Protein AF-A0A0J8FTY0-F1 (afdb_monomer_lite)

Sequence (85 aa):
MSQSILEQLLEAIDTETGKNLLRDLKNPELRTPQLYNAIGKYLDRHKFTIAKLQPDASLLGDLAAALNEVPELTDEELYGPATQH

Secondary structure (DSSP, 8-state):
--HHHHHHHHHHH--HHHHHHHHHHHSGGG--HHHHHHHHHHHHHTHHHHHHTTTSTTSSHHHHHHHHTS----HHHHH------

InterPro domains:
  IPR024345 DNA maturase, bacteriophage T7-like [PF11123] (6-73)

Radius of gyration: 14.58 Å; chains: 1; bounding box: 30×35×36 Å

Structure (mmCIF, N/CA/C/O backbone):
data_AF-A0A0J8FTY0-F1
#
_entry.id   AF-A0A0J8FTY0-F1
#
loop_
_atom_site.group_PDB
_atom_site.id
_atom_site.type_symbol
_atom_site.label_atom_id
_atom_site.label_alt_id
_atom_site.label_comp_id
_atom_site.label_asym_id
_atom_site.label_entity_id
_atom_site.label_seq_id
_atom_site.pdbx_PDB_ins_code
_atom_site.Cartn_x
_atom_site.Cartn_y
_atom_site.Cartn_z
_atom_site.occupancy
_atom_site.B_iso_or_equiv
_atom_site.auth_seq_id
_atom_site.auth_comp_id
_atom_site.auth_asym_id
_atom_site.auth_atom_id
_atom_site.pdbx_PDB_model_num
ATOM 1 N N . MET A 1 1 ? -6.453 7.017 -4.590 1.00 57.00 1 MET A N 1
ATOM 2 C CA . MET A 1 1 ? -6.167 5.630 -5.026 1.00 57.00 1 MET A CA 1
ATOM 3 C C . MET A 1 1 ? -7.250 4.705 -4.499 1.00 57.00 1 MET A C 1
ATOM 5 O O . MET A 1 1 ? -7.659 4.883 -3.358 1.00 57.00 1 MET A O 1
ATOM 9 N N . SER A 1 2 ? -7.743 3.761 -5.302 1.00 70.62 2 SER A N 1
ATOM 10 C CA . SER A 1 2 ? -8.690 2.753 -4.810 1.00 70.62 2 SER A CA 1
ATOM 11 C C . SER A 1 2 ? -7.949 1.695 -3.982 1.00 70.62 2 SER A C 1
ATOM 13 O O . SER A 1 2 ? -6.795 1.378 -4.260 1.00 70.62 2 SER A O 1
ATOM 15 N N . GLN A 1 3 ? -8.598 1.139 -2.957 1.00 73.56 3 GLN A N 1
ATOM 16 C CA . GLN A 1 3 ? -8.021 0.077 -2.118 1.00 73.56 3 GLN A CA 1
ATOM 17 C C . GLN A 1 3 ? -7.514 -1.113 -2.949 1.00 73.56 3 GLN A C 1
ATOM 19 O O . GLN A 1 3 ? -6.433 -1.627 -2.684 1.00 73.56 3 GLN A O 1
ATOM 24 N N . SER A 1 4 ? -8.250 -1.478 -4.003 1.00 81.62 4 SER A N 1
ATOM 25 C CA . SER A 1 4 ? -7.873 -2.550 -4.929 1.00 81.62 4 SER A CA 1
ATOM 26 C C . SER A 1 4 ? -6.496 -2.334 -5.569 1.00 81.62 4 SER A C 1
ATOM 28 O O . SER A 1 4 ? -5.751 -3.292 -5.742 1.00 81.62 4 SER A O 1
ATOM 30 N N . ILE A 1 5 ? -6.120 -1.085 -5.859 1.00 84.00 5 ILE A N 1
ATOM 31 C CA . ILE A 1 5 ? -4.807 -0.759 -6.429 1.00 84.00 5 ILE A CA 1
ATOM 32 C C . ILE A 1 5 ? -3.690 -0.989 -5.406 1.00 84.00 5 ILE A C 1
ATOM 34 O O . ILE A 1 5 ? -2.670 -1.588 -5.733 1.00 84.00 5 ILE A O 1
ATOM 38 N N . LEU A 1 6 ? -3.875 -0.542 -4.159 1.00 87.50 6 LEU A N 1
ATOM 39 C CA . LEU A 1 6 ? -2.872 -0.733 -3.106 1.00 87.50 6 LEU A CA 1
ATOM 40 C C . LEU A 1 6 ? -2.648 -2.218 -2.809 1.00 87.50 6 LEU A C 1
ATOM 42 O O . LEU A 1 6 ? -1.513 -2.636 -2.603 1.00 87.50 6 LEU A O 1
ATOM 46 N N . GLU A 1 7 ? -3.718 -3.013 -2.823 1.00 90.06 7 GLU A N 1
ATOM 47 C CA . GLU A 1 7 ? -3.625 -4.457 -2.625 1.00 90.06 7 GLU A CA 1
ATOM 48 C C . GLU A 1 7 ? -2.793 -5.131 -3.723 1.00 90.06 7 GLU A C 1
ATOM 50 O O . GLU A 1 7 ? -1.873 -5.883 -3.406 1.00 90.06 7 GLU A O 1
ATOM 55 N N . GLN A 1 8 ? -3.049 -4.791 -4.990 1.00 86.31 8 GLN A N 1
ATOM 56 C CA . GLN A 1 8 ? -2.298 -5.318 -6.134 1.00 86.31 8 GLN A CA 1
ATOM 57 C C . GLN A 1 8 ? -0.819 -4.922 -6.087 1.00 86.31 8 GLN A C 1
ATOM 59 O O . GLN A 1 8 ? 0.055 -5.754 -6.314 1.00 86.31 8 GLN A O 1
ATOM 64 N N . LEU A 1 9 ? -0.519 -3.664 -5.751 1.00 86.06 9 LEU A N 1
ATOM 65 C CA . LEU A 1 9 ? 0.860 -3.186 -5.650 1.00 86.06 9 LEU A CA 1
ATOM 66 C C . LEU A 1 9 ? 1.641 -3.881 -4.526 1.00 86.06 9 LEU A C 1
ATOM 68 O O . LEU A 1 9 ? 2.806 -4.225 -4.709 1.00 86.06 9 LEU A O 1
ATOM 72 N N . LEU A 1 10 ? 1.013 -4.096 -3.367 1.00 90.62 10 LEU A N 1
ATOM 73 C CA . LEU A 1 10 ? 1.645 -4.784 -2.237 1.00 90.62 10 LEU A CA 1
ATOM 74 C C . LEU A 1 10 ? 1.869 -6.274 -2.521 1.00 90.62 10 LEU A C 1
ATOM 76 O O . LEU A 1 10 ? 2.906 -6.813 -2.133 1.00 90.62 10 LEU A O 1
ATOM 80 N N . GLU A 1 11 ? 0.929 -6.925 -3.208 1.00 88.75 11 GLU A N 1
ATOM 81 C CA . GLU A 1 11 ? 1.048 -8.321 -3.642 1.00 88.75 11 GLU A CA 1
ATOM 82 C C . GLU A 1 11 ? 2.183 -8.50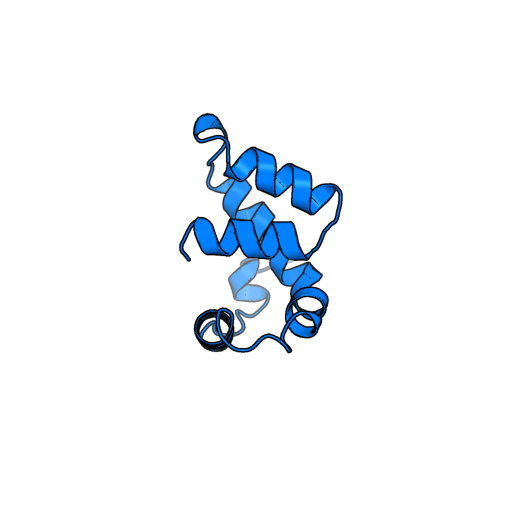3 -4.661 1.00 88.75 11 GLU A C 1
ATOM 84 O O . GLU A 1 11 ? 2.957 -9.452 -4.564 1.00 88.75 11 GLU A O 1
ATOM 89 N N . ALA A 1 12 ? 2.353 -7.539 -5.567 1.00 85.75 12 ALA A N 1
ATOM 90 C CA . ALA A 1 12 ? 3.352 -7.574 -6.631 1.00 85.75 12 ALA A CA 1
ATOM 91 C C . ALA A 1 12 ? 4.813 -7.476 -6.135 1.00 85.75 12 ALA A C 1
ATOM 93 O O . ALA A 1 12 ? 5.728 -7.949 -6.805 1.00 85.75 12 ALA A O 1
ATOM 94 N N . ILE A 1 13 ? 5.054 -6.873 -4.965 1.00 85.75 13 ILE A N 1
ATOM 95 C CA . ILE A 1 13 ? 6.409 -6.698 -4.408 1.00 85.75 13 ILE A CA 1
ATOM 96 C C . ILE A 1 13 ? 6.915 -7.974 -3.697 1.00 85.75 13 ILE A C 1
ATOM 98 O O . ILE A 1 13 ? 8.120 -8.122 -3.506 1.00 85.75 13 ILE A O 1
ATOM 102 N N . ASP A 1 14 ? 6.017 -8.888 -3.310 1.00 80.81 14 ASP A N 1
ATOM 103 C CA . ASP A 1 14 ? 6.298 -10.206 -2.704 1.00 80.81 14 ASP A CA 1
ATOM 104 C C . ASP A 1 14 ? 7.353 -10.226 -1.572 1.00 80.81 14 ASP A C 1
ATOM 106 O O . ASP A 1 14 ? 8.150 -11.153 -1.431 1.00 80.81 14 ASP A O 1
ATOM 110 N N . THR A 1 15 ? 7.358 -9.213 -0.700 1.00 90.06 15 THR A N 1
ATOM 111 C CA . THR A 1 15 ? 8.167 -9.248 0.534 1.00 90.06 15 THR A CA 1
ATOM 112 C C . THR A 1 15 ? 7.308 -9.531 1.760 1.00 90.06 15 THR A C 1
ATOM 114 O O . THR A 1 15 ? 6.095 -9.317 1.761 1.00 90.06 15 THR A O 1
ATOM 117 N N . GLU A 1 16 ? 7.946 -9.958 2.851 1.00 92.38 16 GLU A N 1
ATOM 118 C CA . GLU A 1 16 ? 7.279 -10.142 4.144 1.00 92.38 16 GLU A CA 1
ATOM 119 C C . GLU A 1 16 ? 6.605 -8.848 4.635 1.00 92.38 16 GLU A C 1
ATOM 121 O O . GLU A 1 16 ? 5.451 -8.862 5.062 1.00 92.38 16 GLU A O 1
ATOM 126 N N . THR A 1 17 ? 7.277 -7.704 4.482 1.00 91.25 17 THR A N 1
ATOM 127 C CA . THR A 1 17 ? 6.715 -6.391 4.826 1.00 91.25 17 THR A CA 1
ATOM 128 C C . THR A 1 17 ? 5.494 -6.055 3.971 1.00 91.25 17 THR A C 1
ATOM 130 O O . THR A 1 17 ? 4.480 -5.618 4.511 1.00 91.25 17 THR A O 1
ATOM 133 N N . GLY A 1 18 ? 5.554 -6.302 2.658 1.00 92.50 18 GLY A N 1
ATOM 134 C CA . GLY A 1 18 ? 4.419 -6.100 1.753 1.00 92.50 18 GLY A CA 1
ATOM 135 C C . GLY A 1 18 ? 3.216 -6.968 2.131 1.00 92.50 18 GLY A C 1
ATOM 136 O O . GLY A 1 18 ? 2.095 -6.469 2.201 1.00 92.50 18 GLY A O 1
ATOM 137 N N . LYS A 1 19 ? 3.452 -8.238 2.485 1.00 93.69 19 LYS A N 1
ATOM 138 C CA . LYS A 1 19 ? 2.419 -9.179 2.959 1.00 93.69 19 LYS A CA 1
ATOM 139 C C . LYS A 1 19 ? 1.773 -8.728 4.268 1.00 93.69 19 LYS A C 1
ATOM 141 O O . LYS A 1 19 ? 0.554 -8.815 4.401 1.00 93.69 19 LYS A O 1
ATOM 146 N N . ASN A 1 20 ? 2.564 -8.217 5.211 1.00 95.25 20 ASN A N 1
ATOM 147 C CA . ASN A 1 20 ? 2.053 -7.687 6.477 1.00 95.25 20 ASN A CA 1
ATOM 148 C C . ASN A 1 20 ? 1.179 -6.447 6.250 1.00 95.25 20 ASN A C 1
ATOM 150 O O . ASN A 1 20 ? 0.048 -6.403 6.728 1.00 95.25 20 ASN A O 1
ATOM 154 N N . LEU A 1 21 ? 1.648 -5.496 5.437 1.00 94.31 21 LEU A N 1
ATOM 155 C CA . LEU A 1 21 ? 0.876 -4.305 5.073 1.00 94.31 21 LEU A CA 1
ATOM 156 C C . LEU A 1 21 ? -0.414 -4.659 4.322 1.00 94.31 21 LEU A C 1
ATOM 158 O O . LEU A 1 21 ? -1.458 -4.063 4.575 1.00 94.31 21 LEU A O 1
ATOM 162 N N . LEU A 1 22 ? -0.366 -5.654 3.432 1.00 94.75 22 LEU A N 1
ATOM 163 C CA . LEU A 1 22 ? -1.535 -6.153 2.710 1.00 94.75 22 LEU A CA 1
ATOM 164 C C . LEU A 1 22 ? -2.559 -6.780 3.659 1.00 94.75 22 LEU A C 1
ATOM 166 O O . LEU A 1 22 ? -3.758 -6.533 3.533 1.00 94.75 22 LEU A O 1
ATOM 170 N N . ARG A 1 23 ? -2.099 -7.588 4.619 1.00 95.25 23 ARG A N 1
ATOM 171 C CA . ARG A 1 23 ? -2.959 -8.193 5.642 1.00 95.25 23 ARG A CA 1
ATOM 172 C C . ARG A 1 23 ? -3.657 -7.119 6.471 1.00 95.25 23 ARG A C 1
ATOM 174 O O . ARG A 1 23 ? -4.864 -7.212 6.688 1.00 95.25 23 ARG A O 1
ATOM 181 N N . ASP A 1 24 ? -2.915 -6.101 6.886 1.00 94.81 24 ASP A N 1
ATOM 182 C CA . ASP A 1 24 ? -3.452 -5.009 7.692 1.00 94.81 24 ASP A CA 1
ATOM 183 C C . ASP A 1 24 ? -4.432 -4.153 6.872 1.00 94.81 24 ASP A C 1
ATOM 185 O O . ASP A 1 24 ? -5.487 -3.774 7.372 1.00 94.81 24 ASP A O 1
ATOM 189 N N . LEU A 1 25 ? -4.165 -3.937 5.578 1.00 92.38 25 LEU A N 1
ATOM 190 C CA . LEU A 1 25 ? -5.073 -3.234 4.662 1.00 92.38 25 LEU A CA 1
ATOM 191 C C . LEU A 1 25 ? -6.393 -3.994 4.444 1.00 92.38 25 LEU A C 1
ATOM 193 O O . LEU A 1 25 ? -7.471 -3.385 4.375 1.00 92.38 25 LEU A O 1
ATOM 197 N N . LYS A 1 26 ? -6.326 -5.328 4.371 1.00 92.12 26 LYS A N 1
ATOM 198 C CA . LYS A 1 26 ? -7.500 -6.202 4.244 1.00 92.12 26 LYS A CA 1
ATOM 199 C C . LYS A 1 26 ? -8.366 -6.199 5.504 1.00 92.12 26 LYS A C 1
ATOM 201 O O . LYS A 1 26 ? -9.573 -6.384 5.376 1.00 92.12 26 LYS A O 1
ATOM 206 N N . ASN A 1 27 ? -7.803 -5.915 6.681 1.00 93.94 27 ASN A N 1
ATOM 207 C CA . ASN A 1 27 ? -8.558 -5.802 7.928 1.00 93.94 27 ASN A CA 1
ATOM 208 C C . ASN A 1 27 ? -9.156 -4.386 8.108 1.00 93.94 27 ASN A C 1
ATOM 210 O O . ASN A 1 27 ? -8.403 -3.439 8.328 1.00 93.94 27 ASN A O 1
ATOM 214 N N . PRO A 1 28 ? -10.493 -4.212 8.082 1.00 90.81 28 PRO A N 1
ATOM 215 C CA . PRO A 1 28 ? -11.136 -2.907 8.249 1.00 90.81 28 PRO A CA 1
ATOM 216 C C . PRO A 1 28 ? -10.772 -2.178 9.544 1.00 90.81 28 PRO A C 1
ATOM 218 O O . PRO A 1 28 ? -10.680 -0.954 9.538 1.00 90.81 28 PRO A O 1
ATOM 221 N N . GLU A 1 29 ? -10.533 -2.909 10.632 1.00 93.62 29 GLU A N 1
ATOM 222 C CA . GLU A 1 29 ? -10.250 -2.336 11.955 1.00 93.62 29 GLU A CA 1
ATOM 223 C C . GLU A 1 29 ? -8.850 -1.717 12.048 1.00 93.62 29 GLU A C 1
ATOM 225 O O . GLU A 1 29 ? -8.598 -0.857 12.888 1.00 93.62 29 GLU A O 1
ATOM 230 N N . LEU A 1 30 ? -7.938 -2.129 11.164 1.00 91.94 30 LEU A N 1
ATOM 231 C CA . LEU A 1 30 ? -6.557 -1.646 11.124 1.00 91.94 30 LEU A CA 1
ATOM 232 C C . LEU A 1 30 ? -6.359 -0.513 10.108 1.00 91.94 30 LEU A C 1
ATOM 234 O O . LEU A 1 30 ? -5.275 0.076 10.044 1.00 91.94 30 LEU A O 1
ATOM 238 N N . ARG A 1 31 ? -7.403 -0.168 9.337 1.00 91.94 31 ARG A N 1
ATOM 239 C CA . ARG A 1 31 ? -7.388 0.897 8.321 1.00 91.94 31 ARG A CA 1
ATOM 240 C C . ARG A 1 31 ? -7.318 2.266 8.975 1.00 91.94 31 ARG A C 1
ATOM 242 O O . ARG A 1 31 ? -8.309 2.971 9.137 1.00 91.94 31 ARG A O 1
ATOM 249 N N . THR A 1 32 ? -6.102 2.645 9.314 1.00 92.75 32 THR A N 1
ATOM 250 C CA . THR A 1 32 ? -5.780 3.914 9.950 1.00 92.75 32 THR A CA 1
ATOM 251 C C . THR A 1 32 ? -5.010 4.812 8.984 1.00 92.75 32 THR A C 1
ATOM 253 O O . THR A 1 32 ? -4.342 4.313 8.072 1.00 92.75 32 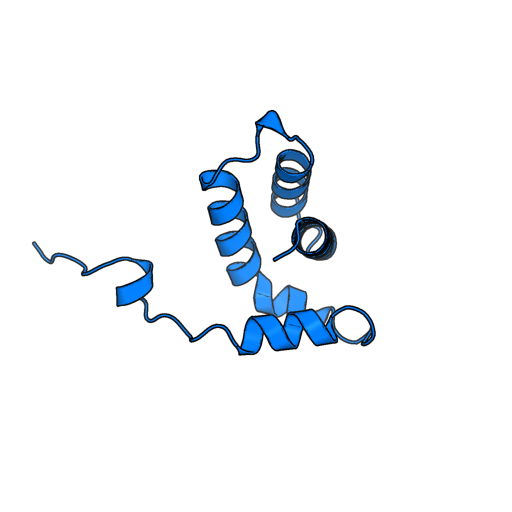THR A O 1
ATOM 256 N N . PRO A 1 33 ? -5.038 6.143 9.170 1.00 92.00 33 PRO A N 1
ATOM 257 C CA . PRO A 1 33 ? -4.189 7.058 8.404 1.00 92.00 33 PRO A CA 1
ATOM 258 C C . PRO A 1 33 ? -2.702 6.674 8.455 1.00 92.00 33 PRO A C 1
ATOM 260 O O . PRO A 1 33 ? -1.980 6.824 7.471 1.00 92.00 33 PRO A O 1
ATOM 263 N N . GLN A 1 34 ? -2.248 6.127 9.586 1.00 92.56 34 GLN A N 1
ATOM 264 C CA . GLN A 1 34 ? -0.877 5.661 9.781 1.00 92.56 34 GLN A CA 1
ATOM 265 C C . GLN A 1 34 ? -0.547 4.470 8.877 1.00 92.56 34 GLN A C 1
ATOM 267 O O . GLN A 1 34 ? 0.526 4.456 8.274 1.00 92.56 34 GLN A O 1
ATOM 272 N N . LEU A 1 35 ? -1.472 3.515 8.730 1.00 91.81 35 LEU A N 1
ATOM 273 C CA . LEU A 1 35 ? -1.309 2.387 7.813 1.00 91.81 35 LEU A CA 1
ATOM 274 C C . LEU A 1 35 ? -1.179 2.864 6.361 1.00 91.81 35 LEU A C 1
ATOM 276 O O . LEU A 1 35 ? -0.264 2.441 5.659 1.00 91.81 35 LEU A O 1
ATOM 280 N N . TYR A 1 36 ? -2.035 3.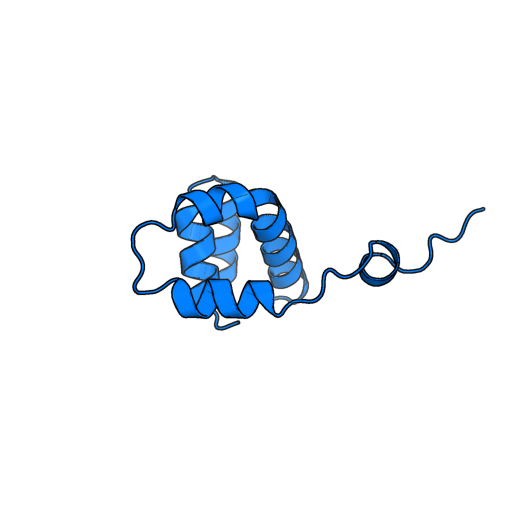788 5.918 1.00 91.12 36 TYR A N 1
ATOM 281 C CA . TYR A 1 36 ? -1.949 4.331 4.558 1.00 91.12 36 TYR A CA 1
ATOM 282 C C . TYR A 1 36 ? -0.637 5.083 4.307 1.00 91.12 36 TYR A C 1
ATOM 284 O O . TYR A 1 36 ? -0.041 4.927 3.243 1.00 91.12 36 TYR A O 1
ATOM 292 N N . ASN A 1 37 ? -0.145 5.838 5.292 1.00 91.50 37 ASN A N 1
ATOM 293 C CA . ASN A 1 37 ? 1.154 6.507 5.198 1.00 91.50 37 ASN A CA 1
ATOM 294 C C 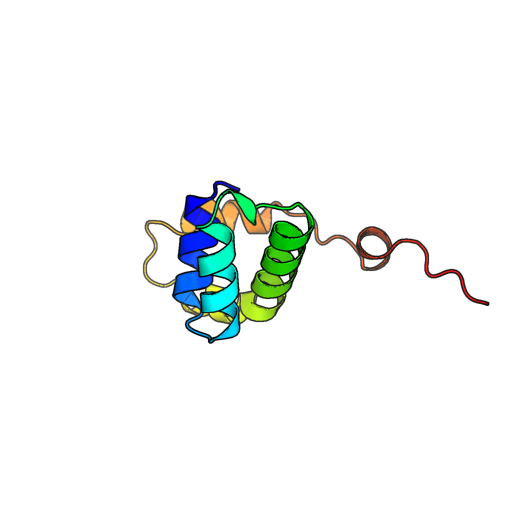. ASN A 1 37 ? 2.312 5.494 5.113 1.00 91.50 37 ASN A C 1
ATOM 296 O O . ASN A 1 37 ? 3.214 5.635 4.288 1.00 91.50 37 ASN A O 1
ATOM 300 N N . ALA A 1 38 ? 2.268 4.434 5.927 1.00 92.62 38 ALA A N 1
ATOM 301 C CA . ALA A 1 38 ? 3.257 3.360 5.885 1.00 92.62 38 ALA A CA 1
ATOM 302 C C . ALA A 1 38 ? 3.266 2.646 4.525 1.00 92.62 38 ALA A C 1
ATOM 304 O O . ALA A 1 38 ? 4.339 2.428 3.964 1.00 92.62 38 ALA A O 1
ATOM 305 N N . ILE A 1 39 ? 2.087 2.351 3.966 1.00 91.50 39 ILE A N 1
ATOM 306 C CA . ILE A 1 39 ? 1.944 1.789 2.617 1.00 91.50 39 ILE A CA 1
ATOM 307 C C . ILE A 1 39 ? 2.537 2.744 1.578 1.00 91.50 39 ILE A C 1
ATOM 309 O O . ILE A 1 39 ? 3.343 2.308 0.765 1.00 91.50 39 ILE A O 1
ATOM 313 N N . GLY A 1 40 ? 2.214 4.040 1.625 1.00 88.31 40 GLY A N 1
ATOM 314 C CA . GLY A 1 40 ? 2.747 5.034 0.686 1.00 88.31 40 GLY A CA 1
ATOM 315 C C . GLY A 1 40 ? 4.277 5.075 0.664 1.00 88.31 40 GLY A C 1
ATOM 316 O O . GLY A 1 40 ? 4.886 4.927 -0.394 1.00 88.31 40 GLY A O 1
ATOM 317 N N . LYS A 1 41 ? 4.912 5.167 1.839 1.00 91.31 41 LYS A N 1
ATOM 318 C CA . LYS A 1 41 ? 6.382 5.141 1.966 1.00 91.31 41 LYS A CA 1
ATOM 319 C C . LYS A 1 41 ? 6.986 3.820 1.499 1.00 91.31 41 LYS A C 1
ATOM 321 O O . LYS A 1 41 ? 8.058 3.791 0.897 1.00 91.31 41 LYS A O 1
ATOM 326 N N . TYR A 1 42 ? 6.310 2.714 1.798 1.00 91.81 42 TYR A N 1
ATOM 327 C CA . TYR A 1 42 ? 6.755 1.392 1.389 1.00 91.81 42 TYR A CA 1
ATOM 328 C C . TYR A 1 42 ? 6.731 1.237 -0.138 1.00 91.81 42 TYR A C 1
ATOM 330 O O . TYR A 1 42 ? 7.709 0.754 -0.712 1.00 91.81 42 TYR A O 1
ATOM 338 N N . LEU A 1 43 ? 5.659 1.692 -0.790 1.00 87.25 43 LEU A N 1
ATOM 339 C CA . LEU A 1 43 ? 5.519 1.674 -2.245 1.00 87.25 43 LEU A CA 1
ATOM 340 C C . LEU A 1 43 ? 6.533 2.596 -2.929 1.00 87.25 43 LEU A C 1
ATOM 342 O O . LEU A 1 43 ? 7.163 2.160 -3.889 1.00 87.25 43 LEU A O 1
ATOM 346 N N . ASP A 1 44 ? 6.768 3.807 -2.412 1.00 87.38 44 ASP A N 1
ATOM 347 C CA . ASP A 1 44 ? 7.788 4.712 -2.966 1.00 87.38 44 ASP A CA 1
ATOM 348 C C . ASP A 1 44 ? 9.190 4.082 -2.923 1.00 87.38 44 ASP A C 1
ATOM 350 O O . ASP A 1 44 ? 9.893 4.042 -3.934 1.00 87.38 44 ASP A O 1
ATOM 354 N N . ARG A 1 45 ? 9.561 3.444 -1.805 1.00 90.00 45 ARG A N 1
ATOM 355 C CA . ARG A 1 45 ? 10.843 2.726 -1.690 1.00 90.00 45 ARG A CA 1
ATOM 356 C C . ARG A 1 45 ? 11.001 1.601 -2.719 1.00 90.00 45 ARG A C 1
ATOM 358 O O . ARG A 1 45 ? 12.123 1.273 -3.102 1.00 90.00 45 ARG A O 1
ATOM 365 N N . HIS A 1 46 ? 9.896 1.002 -3.151 1.00 87.75 46 HIS A N 1
ATOM 366 C CA . HIS A 1 46 ? 9.883 -0.109 -4.102 1.00 87.75 46 HIS A CA 1
ATOM 367 C C . HIS A 1 46 ? 9.423 0.318 -5.501 1.00 87.75 46 HIS A C 1
ATOM 369 O O . HIS A 1 46 ? 9.216 -0.548 -6.350 1.00 87.75 46 HIS A O 1
ATOM 375 N N . LYS A 1 47 ? 9.336 1.626 -5.792 1.00 81.62 47 LYS A N 1
ATOM 376 C CA . LYS A 1 47 ? 8.852 2.147 -7.082 1.00 81.62 47 LYS A CA 1
ATOM 377 C C . LYS A 1 47 ? 9.604 1.588 -8.284 1.00 81.62 47 LYS A C 1
ATOM 379 O O . LYS A 1 47 ? 8.994 1.265 -9.294 1.00 81.62 47 LYS A O 1
ATOM 384 N N . PHE A 1 48 ? 10.911 1.365 -8.148 1.00 78.44 48 PHE A N 1
ATOM 385 C CA . PHE A 1 48 ? 11.732 0.749 -9.195 1.00 78.44 48 PHE A CA 1
ATOM 386 C C . PHE A 1 48 ? 11.454 -0.746 -9.391 1.00 78.44 48 PHE A C 1
ATOM 388 O O . PHE A 1 48 ? 11.581 -1.249 -10.504 1.00 78.44 48 PHE A O 1
ATOM 395 N N . THR A 1 49 ? 11.087 -1.466 -8.330 1.00 78.69 49 THR A N 1
ATOM 396 C CA . THR A 1 49 ? 10.662 -2.870 -8.416 1.00 78.69 49 THR A CA 1
ATOM 397 C C . THR A 1 49 ? 9.297 -2.955 -9.089 1.00 78.69 49 THR A C 1
ATOM 399 O O . THR A 1 49 ? 9.130 -3.735 -10.018 1.00 78.69 49 THR A O 1
ATOM 402 N N . ILE A 1 50 ? 8.363 -2.085 -8.696 1.00 75.31 50 ILE A N 1
ATOM 403 C CA . ILE A 1 50 ? 7.028 -1.977 -9.297 1.00 75.31 50 ILE A CA 1
ATOM 404 C C . ILE A 1 50 ? 7.132 -1.618 -10.787 1.00 75.31 50 ILE A C 1
ATOM 406 O O . ILE A 1 50 ? 6.506 -2.264 -11.621 1.00 75.31 50 ILE A O 1
ATOM 410 N N . ALA A 1 51 ? 7.982 -0.652 -11.146 1.00 74.44 51 ALA A N 1
ATOM 411 C CA . ALA A 1 51 ? 8.210 -0.251 -12.535 1.00 74.44 51 ALA A CA 1
ATOM 412 C C . ALA A 1 51 ? 8.774 -1.387 -13.409 1.00 74.44 51 ALA A C 1
ATOM 414 O O . ALA A 1 51 ? 8.506 -1.445 -14.603 1.00 74.44 51 ALA A O 1
ATOM 415 N N . LYS A 1 52 ? 9.529 -2.331 -12.832 1.00 71.38 52 LYS A N 1
ATOM 416 C CA . LYS A 1 52 ? 10.042 -3.507 -13.559 1.00 71.38 52 LYS A CA 1
ATOM 417 C C . LYS A 1 52 ? 8.987 -4.590 -13.796 1.00 71.38 52 LYS A C 1
ATOM 419 O O . LYS A 1 52 ? 9.188 -5.427 -14.670 1.00 71.38 52 LYS A O 1
ATOM 424 N N . LEU A 1 53 ? 7.875 -4.563 -13.062 1.00 65.38 53 LEU A N 1
ATOM 425 C CA . LEU A 1 53 ? 6.737 -5.473 -13.240 1.00 65.38 53 LEU A CA 1
ATOM 426 C C . LEU A 1 53 ? 5.802 -5.025 -14.389 1.00 65.38 53 LEU A C 1
ATOM 428 O O . LEU A 1 53 ? 4.825 -5.706 -14.678 1.00 65.38 53 LEU A O 1
ATOM 432 N N . GLN A 1 54 ? 6.104 -3.907 -15.070 1.00 54.12 54 GLN A N 1
ATOM 433 C CA . GLN A 1 54 ? 5.261 -3.268 -16.094 1.00 54.12 54 GLN A CA 1
ATOM 434 C C . GLN A 1 54 ? 5.278 -3.798 -17.560 1.00 54.12 54 GLN A C 1
ATOM 436 O O . GLN A 1 54 ? 4.810 -3.046 -18.417 1.00 54.12 54 GLN A O 1
ATOM 441 N N . PRO A 1 55 ? 5.709 -5.013 -17.972 1.00 51.47 55 PRO A N 1
ATOM 442 C CA . PRO A 1 55 ? 5.449 -5.415 -19.361 1.00 51.47 55 PRO A CA 1
ATOM 443 C C . PRO A 1 55 ? 4.006 -5.881 -19.641 1.00 51.47 55 PRO A C 1
ATOM 445 O O . PRO A 1 55 ? 3.652 -5.985 -20.811 1.00 51.47 55 PRO A O 1
ATOM 448 N N . ASP A 1 56 ? 3.151 -6.124 -18.638 1.00 49.44 56 ASP A N 1
ATOM 449 C CA . ASP A 1 56 ? 1.761 -6.569 -18.866 1.00 49.44 56 ASP A CA 1
ATOM 450 C C . ASP A 1 56 ? 0.775 -5.385 -18.843 1.00 49.44 56 ASP A C 1
ATOM 452 O O . ASP A 1 56 ? 0.072 -5.075 -17.878 1.00 49.44 56 ASP A O 1
ATOM 456 N N . ALA A 1 57 ? 0.794 -4.674 -19.968 1.00 45.91 57 ALA A N 1
ATOM 457 C CA . ALA A 1 57 ? 0.372 -3.293 -20.197 1.00 45.91 57 ALA A CA 1
ATOM 458 C C . ALA A 1 57 ? -1.122 -2.925 -20.030 1.00 45.91 57 ALA A C 1
ATOM 460 O O . ALA A 1 57 ? -1.483 -1.792 -20.340 1.00 45.91 57 ALA A O 1
ATOM 461 N N . SER A 1 58 ? -2.016 -3.800 -19.558 1.00 51.38 58 SER A N 1
ATOM 462 C CA . SER A 1 58 ? -3.462 -3.491 -1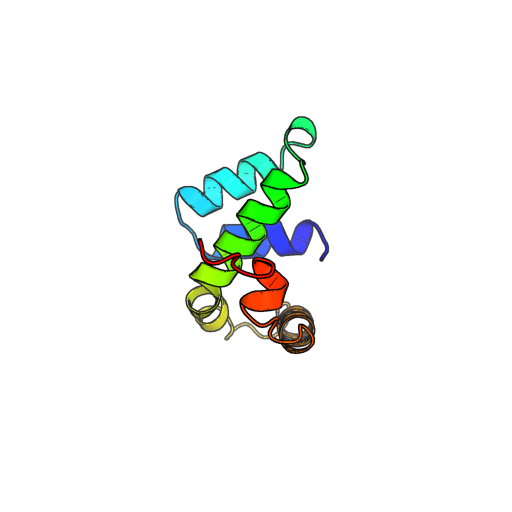9.608 1.00 51.38 58 SER A CA 1
ATOM 463 C C . SER A 1 58 ? -4.070 -2.928 -18.317 1.00 51.38 58 SER A C 1
ATOM 465 O O . SER A 1 58 ? -5.143 -2.339 -18.389 1.00 51.38 58 SER A O 1
ATOM 467 N N . LEU A 1 59 ? -3.430 -3.098 -17.154 1.00 51.72 59 LEU A N 1
ATOM 468 C CA . LEU A 1 59 ? -3.996 -2.695 -15.849 1.00 51.72 59 LEU A CA 1
ATOM 469 C C . LEU A 1 59 ? -3.221 -1.547 -15.174 1.00 51.72 59 LEU A C 1
ATOM 471 O O . LEU A 1 59 ? -3.757 -0.819 -14.345 1.00 51.72 59 LEU A O 1
ATOM 475 N N . LEU A 1 60 ? -1.954 -1.365 -15.553 1.00 52.91 60 LEU A N 1
ATOM 476 C CA . LEU A 1 60 ? -1.016 -0.416 -14.944 1.00 52.91 60 LEU A CA 1
ATOM 477 C C . LEU A 1 60 ? -0.857 0.897 -15.727 1.00 52.91 60 LEU A C 1
ATOM 479 O O . LEU A 1 60 ? -0.168 1.788 -15.241 1.00 52.91 60 LEU A O 1
ATOM 483 N N . GLY A 1 61 ? -1.474 1.035 -16.906 1.00 55.62 61 GLY A N 1
ATOM 484 C CA . GLY A 1 61 ? -1.427 2.271 -17.700 1.00 55.62 61 GLY A CA 1
ATOM 485 C C . GLY A 1 61 ? -2.048 3.458 -16.960 1.00 55.62 61 GLY A C 1
ATOM 486 O O . GLY A 1 61 ? -1.403 4.493 -16.804 1.00 55.62 61 GLY A O 1
ATOM 487 N N . ASP A 1 62 ? -3.241 3.263 -16.396 1.00 55.12 62 ASP A N 1
ATOM 488 C CA . ASP A 1 62 ? -3.937 4.295 -15.617 1.00 55.12 62 ASP A CA 1
ATOM 489 C C . ASP A 1 62 ? -3.209 4.619 -14.303 1.00 55.12 62 ASP A C 1
ATOM 491 O O . ASP A 1 62 ? -3.220 5.753 -13.828 1.00 55.12 62 ASP A O 1
ATOM 495 N N . LEU A 1 63 ? -2.527 3.629 -13.719 1.00 58.25 63 LEU A N 1
ATOM 496 C CA . LEU A 1 63 ? -1.788 3.790 -12.468 1.00 58.25 63 LEU A CA 1
ATOM 497 C C . LEU A 1 63 ? -0.445 4.499 -12.665 1.00 58.25 63 LEU A C 1
ATOM 499 O O . LEU A 1 63 ? -0.073 5.347 -11.859 1.00 58.25 63 LEU A O 1
ATOM 503 N N . ALA A 1 64 ? 0.268 4.179 -13.744 1.00 57.00 64 ALA A N 1
ATOM 504 C CA . ALA A 1 64 ? 1.487 4.877 -14.128 1.00 57.00 64 ALA A CA 1
ATOM 505 C C . ALA A 1 64 ? 1.191 6.328 -14.517 1.00 57.00 64 ALA A C 1
ATOM 507 O O . ALA A 1 64 ? 1.934 7.216 -14.113 1.00 57.00 64 ALA A O 1
ATOM 508 N N . ALA A 1 65 ? 0.080 6.581 -15.218 1.00 59.38 65 ALA A N 1
ATOM 509 C CA . ALA A 1 65 ? -0.385 7.937 -15.496 1.00 59.38 65 ALA A CA 1
ATOM 510 C C . ALA A 1 65 ? -0.678 8.709 -14.198 1.00 59.38 65 ALA A C 1
ATOM 512 O O . ALA A 1 65 ? -0.156 9.805 -14.014 1.00 59.38 65 ALA A O 1
ATOM 513 N N . ALA A 1 66 ? -1.408 8.104 -13.254 1.00 60.31 66 ALA A N 1
ATOM 514 C CA . ALA A 1 66 ? -1.725 8.732 -11.971 1.00 60.31 66 ALA A CA 1
ATOM 515 C C . ALA A 1 66 ? -0.490 9.011 -11.093 1.00 60.31 66 ALA A C 1
ATOM 517 O O . ALA A 1 66 ? -0.489 9.973 -10.333 1.00 60.31 66 ALA A O 1
ATOM 518 N N . LEU A 1 67 ? 0.558 8.184 -11.178 1.00 57.09 67 LEU A N 1
ATOM 519 C CA . LEU A 1 67 ? 1.824 8.409 -10.468 1.00 57.09 67 LEU A CA 1
ATOM 520 C C . LEU A 1 67 ? 2.671 9.513 -11.113 1.00 57.09 67 LEU A C 1
ATOM 522 O O . LEU A 1 67 ? 3.385 10.210 -10.404 1.00 57.09 67 LEU A O 1
ATOM 526 N N . ASN A 1 68 ? 2.571 9.693 -12.431 1.00 59.56 68 ASN A N 1
ATOM 527 C CA . ASN A 1 68 ? 3.294 10.734 -13.164 1.00 59.56 68 ASN A CA 1
ATOM 528 C C . ASN A 1 68 ? 2.667 12.132 -12.993 1.00 59.56 68 ASN A C 1
ATOM 530 O O . ASN A 1 68 ? 3.321 13.138 -13.253 1.00 59.56 68 ASN A O 1
ATOM 534 N N . GLU A 1 69 ? 1.401 12.194 -12.572 1.00 56.72 69 GLU A N 1
ATOM 535 C CA . GLU A 1 69 ? 0.700 13.433 -12.209 1.00 56.72 69 GLU A CA 1
ATOM 536 C C . GLU A 1 69 ? 0.947 13.866 -10.758 1.00 56.72 69 GLU A C 1
ATOM 538 O O . GLU A 1 69 ? 0.513 14.948 -10.361 1.00 56.72 69 GLU A O 1
ATOM 543 N N . VAL A 1 70 ? 1.643 13.053 -9.955 1.00 54.59 70 VAL A N 1
ATOM 544 C CA . VAL A 1 70 ? 2.080 13.473 -8.623 1.00 54.59 70 VAL A CA 1
ATOM 545 C C . VAL A 1 70 ? 3.266 14.421 -8.813 1.00 54.59 70 VAL A C 1
ATOM 547 O O . VAL A 1 70 ? 4.314 13.972 -9.278 1.00 54.59 70 VAL A O 1
ATOM 550 N N . PRO A 1 71 ? 3.141 15.722 -8.486 1.00 54.38 71 PRO A N 1
ATOM 551 C CA . PRO A 1 71 ? 4.307 16.592 -8.460 1.00 54.38 71 PRO A CA 1
ATOM 552 C C . PRO A 1 71 ? 5.325 15.998 -7.484 1.00 54.38 71 PRO A C 1
ATOM 554 O O . PRO A 1 71 ? 4.948 15.581 -6.388 1.00 54.38 71 PRO A O 1
ATOM 557 N N . GLU A 1 72 ? 6.597 15.931 -7.889 1.00 57.19 72 GLU A N 1
ATOM 558 C CA . GLU A 1 72 ? 7.703 15.637 -6.973 1.00 57.19 72 GLU A CA 1
ATOM 559 C C . GLU A 1 72 ? 7.661 16.689 -5.862 1.00 57.19 72 GLU A C 1
ATOM 561 O O . GLU A 1 72 ? 8.094 17.827 -6.043 1.00 57.19 72 GLU A O 1
ATOM 566 N N . LEU A 1 73 ? 7.046 16.319 -4.740 1.00 55.53 73 LEU A N 1
ATOM 567 C CA . LEU A 1 73 ? 7.017 17.135 -3.542 1.00 55.53 73 LEU A CA 1
ATOM 568 C C . LEU A 1 73 ? 8.449 17.196 -3.040 1.00 55.53 73 LEU A C 1
ATOM 570 O O . LEU A 1 73 ? 9.079 16.167 -2.785 1.00 55.53 73 LEU A O 1
ATOM 574 N N . THR A 1 74 ? 8.969 18.410 -2.941 1.00 57.72 74 THR A N 1
ATOM 575 C CA . THR A 1 74 ? 10.317 18.627 -2.427 1.00 57.72 74 THR A CA 1
ATOM 576 C C . THR A 1 74 ? 10.394 18.126 -0.982 1.00 57.72 74 THR A C 1
ATOM 578 O O . THR A 1 74 ? 9.390 18.120 -0.265 1.00 57.72 74 THR A O 1
ATOM 581 N N . ASP A 1 75 ? 11.575 17.699 -0.522 1.00 53.25 75 ASP A N 1
ATOM 582 C CA . ASP A 1 75 ? 11.759 17.212 0.859 1.00 53.25 75 ASP A CA 1
ATOM 583 C C . ASP A 1 75 ? 11.224 18.215 1.908 1.00 53.25 75 ASP A C 1
ATOM 585 O O . ASP A 1 75 ? 10.737 17.828 2.969 1.00 53.25 75 ASP A O 1
ATOM 589 N N . GLU A 1 76 ? 11.236 19.508 1.586 1.00 56.25 76 GLU A N 1
ATOM 590 C CA . GLU A 1 76 ? 10.707 20.592 2.418 1.00 56.25 76 GLU A CA 1
ATOM 591 C C . GLU A 1 76 ? 9.172 20.550 2.570 1.00 56.25 76 GLU A C 1
ATOM 593 O O . GLU A 1 76 ? 8.638 20.853 3.638 1.00 56.25 76 GLU A O 1
ATOM 598 N N . GLU A 1 77 ? 8.455 20.097 1.541 1.00 58.03 77 GLU A N 1
ATOM 599 C CA . GLU A 1 77 ? 6.999 19.907 1.553 1.00 58.03 77 GLU A CA 1
ATOM 600 C C . GLU A 1 77 ? 6.595 18.579 2.206 1.00 58.03 77 GLU A C 1
ATOM 602 O O . GLU A 1 77 ? 5.527 18.486 2.815 1.00 58.03 77 GLU A O 1
ATOM 607 N N . LEU A 1 78 ? 7.451 17.553 2.113 1.00 58.97 78 LEU A N 1
ATOM 608 C CA . LEU A 1 78 ? 7.203 16.233 2.703 1.00 58.97 78 LEU A CA 1
ATOM 609 C C . LEU A 1 78 ? 7.480 16.191 4.213 1.00 58.97 78 LEU A C 1
ATOM 611 O O . LEU A 1 78 ? 6.809 15.452 4.941 1.00 58.97 78 LEU A O 1
ATOM 615 N N . TYR A 1 79 ? 8.471 16.957 4.682 1.00 61.25 79 TYR A N 1
ATOM 616 C CA . TYR A 1 79 ? 8.954 16.915 6.068 1.00 61.25 79 TYR A CA 1
ATOM 617 C C . TYR A 1 79 ? 8.748 18.223 6.852 1.00 61.25 79 TYR A C 1
ATOM 619 O O . TYR A 1 79 ? 8.955 18.225 8.068 1.00 61.25 79 TYR A O 1
ATOM 627 N N . GLY A 1 80 ? 8.267 19.297 6.213 1.00 55.84 80 GLY A N 1
ATOM 628 C CA . GLY A 1 80 ? 8.158 20.625 6.824 1.00 55.84 80 GLY A CA 1
ATOM 629 C C . GLY A 1 80 ? 9.534 21.268 7.054 1.00 55.84 80 GLY A C 1
ATO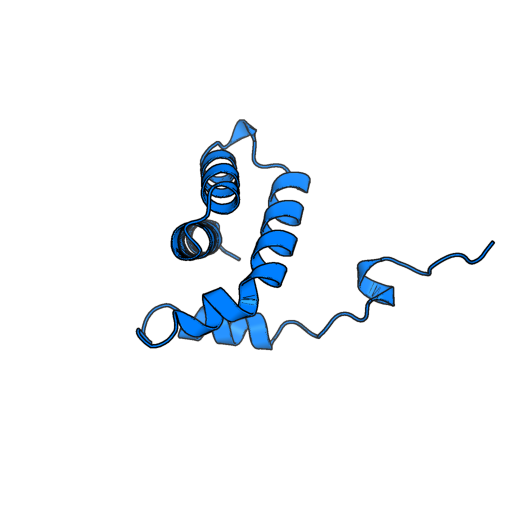M 630 O O . GLY A 1 80 ? 10.555 20.581 6.972 1.00 55.84 80 GLY A O 1
ATOM 631 N N . PRO A 1 81 ? 9.602 22.585 7.338 1.00 49.84 81 PRO A N 1
ATOM 632 C CA . PRO A 1 81 ? 10.878 23.276 7.469 1.00 49.84 81 PRO A CA 1
ATOM 633 C C . PRO A 1 81 ? 11.696 22.623 8.584 1.00 49.84 81 PRO A C 1
ATOM 635 O O . PRO A 1 81 ? 11.269 22.577 9.739 1.00 49.84 81 PRO A O 1
ATOM 638 N N . ALA A 1 82 ? 12.870 22.102 8.226 1.00 57.62 82 ALA A N 1
ATOM 639 C CA . ALA A 1 82 ? 13.830 21.583 9.182 1.00 57.62 82 ALA A CA 1
ATOM 640 C C . ALA A 1 82 ? 14.321 22.753 10.042 1.00 57.62 82 ALA A C 1
ATOM 642 O O . ALA A 1 82 ? 15.225 23.493 9.657 1.00 57.62 82 ALA A O 1
ATOM 643 N N . THR A 1 83 ? 13.685 22.963 11.193 1.00 55.44 83 THR A N 1
ATOM 644 C CA . THR A 1 83 ? 14.103 23.972 12.164 1.00 55.44 83 THR A CA 1
ATOM 645 C C . THR A 1 83 ? 15.507 23.610 12.648 1.00 55.44 83 THR A C 1
ATOM 647 O O . THR A 1 83 ? 15.679 22.695 13.453 1.00 55.44 83 THR A O 1
ATOM 650 N N . GLN A 1 84 ? 16.520 24.295 12.113 1.00 52.62 84 GLN A N 1
ATOM 651 C CA . GLN A 1 84 ? 17.891 24.228 12.606 1.00 52.62 84 GLN A CA 1
ATOM 652 C C . GLN A 1 84 ? 17.935 24.836 14.015 1.00 52.62 84 GLN A C 1
ATOM 654 O O . GLN A 1 84 ? 17.486 25.966 14.215 1.00 52.62 84 GLN A O 1
ATOM 659 N N . HIS A 1 85 ? 18.454 24.069 14.973 1.00 40.94 85 HIS A N 1
ATOM 660 C CA . HIS A 1 85 ? 18.841 24.529 16.308 1.00 40.94 85 HIS A CA 1
ATOM 661 C C . HIS A 1 85 ? 20.346 24.790 16.354 1.00 40.94 85 HIS A C 1
ATOM 663 O O . HIS A 1 85 ? 21.086 24.021 15.695 1.00 40.94 85 HIS A O 1
#

pLDDT: mean 74.94, std 17.08, range [40.94, 95.25]

Organism: NCBI:txid1674920

Foldseek 3Di:
DDLVVLLVLLVQLPDPVSVVLNVLSVDPVSPDPVSVVVSVVVCVVCVVVSVVVCPVPDPCVVVVVVVVPPPPQPPCRVPPPPPDD